Protein AF-A0A917QPP0-F1 (afdb_monomer_lite)

pLDDT: mean 79.23, std 18.71, range [31.73, 96.69]

Sequence (114 aa):
MPRDHIIAAADRLDTVTSGTQSETEYRLISDAHAITHLVCCRDVPWQTTFCGISGPDSINPAAEVLCTMCLEEIEAMSPGCVSAPEKTCPVDNRRCPDEHEVALRMARETGPTS

Structure (mmCIF, N/CA/C/O backbone):
data_AF-A0A917QPP0-F1
#
_entry.id   AF-A0A917QPP0-F1
#
loop_
_atom_site.group_PDB
_atom_site.id
_atom_site.type_symbol
_atom_site.label_atom_id
_atom_site.label_alt_id
_atom_site.label_comp_id
_atom_site.label_asym_id
_atom_site.label_entity_id
_atom_site.label_seq_id
_atom_site.pdbx_PDB_ins_code
_atom_site.Cartn_x
_atom_site.Cartn_y
_atom_site.Cartn_z
_atom_site.occupancy
_atom_site.B_iso_or_equiv
_atom_site.auth_seq_id
_atom_site.auth_comp_id
_atom_site.auth_asym_id
_atom_site.auth_atom_id
_atom_site.pdbx_PDB_model_num
ATOM 1 N N . MET A 1 1 ? 39.359 -10.856 65.144 1.00 31.73 1 MET A N 1
ATOM 2 C CA . MET A 1 1 ? 39.491 -9.648 65.987 1.00 31.73 1 MET A CA 1
ATOM 3 C C . MET A 1 1 ? 40.763 -8.922 65.556 1.00 31.73 1 MET A C 1
ATOM 5 O O . MET A 1 1 ? 41.802 -9.553 65.709 1.00 31.73 1 MET A O 1
ATOM 9 N N . PRO A 1 2 ? 40.758 -7.681 65.019 1.00 51.03 2 PRO A N 1
ATOM 10 C CA . PRO A 1 2 ? 39.630 -6.804 64.673 1.00 51.03 2 PRO A CA 1
ATOM 11 C C . PRO A 1 2 ? 38.719 -7.295 63.522 1.00 51.03 2 PRO A C 1
ATOM 13 O O . PRO A 1 2 ? 38.112 -8.354 63.695 1.00 51.03 2 PRO A O 1
ATOM 16 N N . ARG A 1 3 ? 38.537 -6.483 62.463 1.00 46.31 3 ARG A N 1
ATOM 17 C CA . ARG A 1 3 ? 37.247 -6.041 61.887 1.00 46.31 3 ARG A CA 1
ATOM 18 C C . ARG A 1 3 ? 37.397 -5.430 60.468 1.00 46.31 3 ARG A C 1
ATOM 20 O O . ARG A 1 3 ? 38.497 -5.009 60.141 1.00 46.31 3 ARG A O 1
ATOM 27 N N . ASP A 1 4 ? 36.266 -5.330 59.752 1.00 43.41 4 ASP A N 1
ATOM 28 C CA . ASP A 1 4 ? 35.767 -4.311 58.783 1.00 43.41 4 ASP A CA 1
ATOM 29 C C . ASP A 1 4 ? 36.698 -3.770 57.656 1.00 43.41 4 ASP A C 1
ATOM 31 O O . ASP A 1 4 ? 37.824 -3.361 57.894 1.00 43.41 4 ASP A O 1
ATOM 35 N N . HIS A 1 5 ? 36.272 -3.678 56.386 1.00 44.66 5 HIS A N 1
ATOM 36 C CA . HIS A 1 5 ? 34.974 -3.152 55.938 1.00 44.66 5 HIS A CA 1
ATOM 37 C C . HIS A 1 5 ? 34.237 -3.956 54.853 1.00 44.66 5 HIS A C 1
ATOM 39 O O . HIS A 1 5 ? 34.812 -4.478 53.902 1.00 44.66 5 HIS A O 1
ATOM 45 N N . ILE A 1 6 ? 32.910 -3.927 54.986 1.00 49.12 6 ILE A N 1
ATOM 46 C CA . ILE A 1 6 ? 31.910 -4.273 53.972 1.00 49.12 6 ILE A CA 1
ATOM 47 C C . ILE A 1 6 ? 31.888 -3.181 52.891 1.00 49.12 6 ILE A C 1
ATOM 49 O O . ILE A 1 6 ? 31.848 -1.999 53.232 1.00 49.12 6 ILE A O 1
ATOM 53 N N . ILE A 1 7 ? 31.785 -3.562 51.614 1.00 45.28 7 ILE A N 1
ATOM 54 C CA . ILE A 1 7 ? 31.187 -2.704 50.581 1.00 45.28 7 ILE A CA 1
ATOM 55 C C . ILE A 1 7 ? 29.994 -3.452 49.994 1.00 45.28 7 ILE A C 1
ATOM 57 O O . ILE A 1 7 ? 30.147 -4.471 49.325 1.00 45.28 7 ILE A O 1
ATOM 61 N N . ALA A 1 8 ? 28.803 -2.930 50.272 1.00 44.00 8 ALA A N 1
ATOM 62 C CA . ALA A 1 8 ? 27.571 -3.319 49.614 1.00 44.00 8 ALA A CA 1
ATOM 63 C C . ALA A 1 8 ? 27.179 -2.211 48.628 1.00 44.00 8 ALA A C 1
ATOM 65 O O . ALA A 1 8 ? 26.930 -1.079 49.032 1.00 44.00 8 ALA A O 1
ATOM 66 N N . ALA A 1 9 ? 27.113 -2.566 47.350 1.00 43.34 9 ALA A N 1
ATOM 67 C CA . ALA A 1 9 ? 26.412 -1.855 46.288 1.00 43.34 9 ALA A CA 1
ATOM 68 C C . ALA A 1 9 ? 25.973 -2.967 45.316 1.00 43.34 9 ALA A C 1
ATOM 70 O O . ALA A 1 9 ? 26.821 -3.612 44.714 1.00 43.34 9 ALA A O 1
ATOM 71 N N . ALA A 1 10 ? 24.720 -3.421 45.274 1.00 50.31 10 ALA A N 1
ATOM 72 C CA . ALA A 1 10 ? 23.479 -2.653 45.150 1.00 50.31 10 ALA A CA 1
ATOM 73 C C . ALA A 1 10 ? 23.403 -1.822 43.860 1.00 50.31 10 ALA A C 1
ATOM 75 O O . ALA A 1 10 ? 22.717 -0.805 43.828 1.00 50.31 10 ALA A O 1
ATOM 76 N N . ASP A 1 11 ? 24.043 -2.299 42.789 1.00 39.88 11 ASP A N 1
ATOM 77 C CA . ASP A 1 11 ? 23.669 -1.897 41.436 1.00 39.88 11 ASP A CA 1
ATOM 78 C C . ASP A 1 11 ? 22.408 -2.674 41.036 1.00 39.88 11 ASP A C 1
ATOM 80 O O . ASP A 1 11 ? 22.440 -3.817 40.570 1.00 39.88 11 ASP A O 1
ATOM 84 N N . ARG A 1 12 ? 21.257 -2.077 41.351 1.00 50.19 12 ARG A N 1
ATOM 85 C CA . ARG A 1 12 ? 19.996 -2.474 40.736 1.00 50.19 12 ARG A CA 1
ATOM 86 C C . ARG A 1 12 ? 20.110 -2.058 39.279 1.00 50.19 12 ARG A C 1
ATOM 88 O O . ARG A 1 12 ? 19.990 -0.872 38.999 1.00 50.19 12 ARG A O 1
ATOM 95 N N . LEU A 1 13 ? 20.300 -3.017 38.371 1.00 50.59 13 LEU A N 1
ATOM 96 C CA . LEU A 1 13 ? 19.983 -2.756 36.973 1.00 50.59 13 LEU A CA 1
ATOM 97 C C . LEU A 1 13 ? 18.497 -2.413 36.934 1.00 50.59 13 LEU A C 1
ATOM 99 O O . LEU A 1 13 ? 17.645 -3.290 37.116 1.00 50.59 13 LEU A O 1
ATOM 103 N N . ASP A 1 14 ? 18.211 -1.122 36.778 1.00 46.06 14 ASP A N 1
ATOM 104 C CA . ASP A 1 14 ? 16.858 -0.632 36.637 1.00 46.06 14 ASP A CA 1
ATOM 105 C C . ASP A 1 14 ? 16.213 -1.407 35.500 1.00 46.06 14 ASP A C 1
ATOM 107 O O . ASP A 1 14 ? 16.655 -1.380 34.348 1.00 46.06 14 ASP A O 1
ATOM 111 N N . THR A 1 15 ? 15.165 -2.145 35.854 1.00 48.50 15 THR A N 1
ATOM 112 C CA . THR A 1 15 ? 14.266 -2.700 34.861 1.00 48.50 15 THR A CA 1
ATOM 113 C C . THR A 1 15 ? 13.635 -1.495 34.192 1.00 48.50 15 THR A C 1
ATOM 115 O O . THR A 1 15 ? 12.688 -0.912 34.718 1.00 48.50 15 THR A O 1
ATOM 118 N N . VAL A 1 16 ? 14.195 -1.100 33.046 1.00 50.16 16 VAL A N 1
ATOM 119 C CA . VAL A 1 16 ? 13.506 -0.245 32.092 1.00 50.16 16 VAL A CA 1
ATOM 120 C C . VAL A 1 16 ? 12.304 -1.057 31.649 1.00 50.16 16 VAL A C 1
ATOM 122 O O . VAL A 1 16 ? 12.362 -1.843 30.702 1.00 50.16 16 VAL A O 1
ATOM 125 N N . THR A 1 17 ? 11.219 -0.886 32.398 1.00 47.53 17 THR A N 1
ATOM 126 C CA . THR A 1 17 ? 9.868 -1.200 31.977 1.00 47.53 17 THR A CA 1
ATOM 127 C C . THR A 1 17 ? 9.658 -0.383 30.717 1.00 47.53 17 THR A C 1
ATOM 129 O O . THR A 1 17 ? 9.250 0.777 30.780 1.00 47.53 17 THR A O 1
ATOM 132 N N . SER A 1 18 ? 10.017 -0.972 29.573 1.00 46.34 18 SER A N 1
ATOM 133 C CA . SER A 1 18 ? 9.567 -0.495 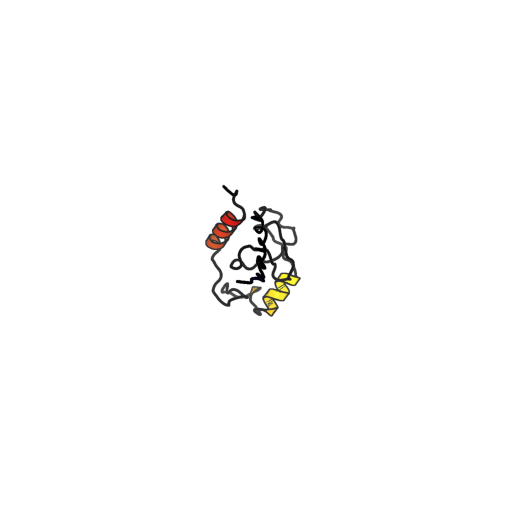28.276 1.00 46.34 18 SER A CA 1
ATOM 134 C C . SER A 1 18 ? 8.061 -0.450 28.401 1.00 46.34 18 SER A C 1
ATOM 136 O O . SER A 1 18 ? 7.431 -1.496 28.567 1.00 46.34 18 SER A O 1
ATOM 138 N N . GLY A 1 19 ? 7.526 0.771 28.476 1.00 40.19 19 GLY A N 1
ATOM 139 C CA . GLY A 1 19 ? 6.104 0.981 28.665 1.00 40.19 19 GLY A CA 1
ATOM 140 C C . GLY A 1 19 ? 5.385 0.167 27.610 1.00 40.19 19 GLY A C 1
ATOM 141 O O . GLY A 1 19 ? 5.777 0.218 26.443 1.00 40.19 19 GLY A O 1
ATOM 142 N N . THR A 1 20 ? 4.407 -0.626 28.047 1.00 42.81 20 THR A N 1
ATOM 143 C CA . THR A 1 20 ? 3.576 -1.448 27.175 1.00 42.81 20 THR A CA 1
ATOM 144 C C . THR A 1 20 ? 3.168 -0.580 25.994 1.00 42.81 20 THR A C 1
ATOM 146 O O . THR A 1 20 ? 2.477 0.420 26.199 1.00 42.81 20 THR A O 1
ATOM 149 N N . GLN A 1 21 ? 3.667 -0.892 24.791 1.00 46.81 21 GLN A N 1
ATOM 150 C CA . GLN A 1 21 ? 3.225 -0.192 23.590 1.00 46.81 21 GLN A CA 1
ATOM 151 C C . GLN A 1 21 ? 1.711 -0.346 23.571 1.00 46.81 21 GLN A C 1
ATOM 153 O O . GLN A 1 21 ? 1.215 -1.471 23.614 1.00 46.81 21 GLN A O 1
ATOM 158 N N . SER A 1 22 ? 0.991 0.774 23.628 1.00 44.88 22 SER A N 1
ATOM 159 C CA . SER A 1 22 ? -0.463 0.744 23.682 1.00 44.88 22 SER A CA 1
ATOM 160 C C . SER A 1 22 ? -0.976 -0.038 22.484 1.00 44.88 22 SER A C 1
ATOM 162 O O . SER A 1 22 ? -0.553 0.249 21.359 1.00 44.88 22 SER A O 1
ATOM 164 N N . GLU A 1 23 ? -1.891 -0.979 22.725 1.00 56.88 23 GLU A N 1
ATOM 165 C CA . GLU A 1 23 ? -2.704 -1.591 21.676 1.00 56.88 23 GLU A CA 1
ATOM 166 C C . GLU A 1 23 ? -3.353 -0.463 20.873 1.00 56.88 23 GLU A C 1
ATOM 168 O O . GLU A 1 23 ? -4.298 0.192 21.310 1.00 56.88 23 GLU A O 1
ATOM 173 N N . THR A 1 24 ? -2.751 -0.165 19.724 1.00 60.50 24 THR A N 1
ATOM 174 C CA . THR A 1 24 ? -3.221 0.876 18.819 1.00 60.50 24 THR A CA 1
ATOM 175 C C . THR A 1 24 ? -4.273 0.216 17.952 1.00 60.50 24 THR A C 1
ATOM 177 O O . THR A 1 24 ? -3.976 -0.251 16.858 1.00 60.50 24 THR A O 1
ATOM 180 N N . GLU A 1 25 ? -5.483 0.102 18.498 1.00 78.06 25 GLU A N 1
ATOM 181 C CA . GLU A 1 25 ? -6.645 -0.389 17.761 1.00 78.06 25 GLU A CA 1
ATOM 182 C C . GLU A 1 25 ? -6.906 0.557 16.582 1.00 78.06 25 GLU A C 1
ATOM 184 O O . GLU A 1 25 ? -7.146 1.756 16.757 1.00 78.06 25 GLU A O 1
ATOM 189 N N . TYR A 1 26 ? -6.806 0.030 15.363 1.00 87.44 26 TYR A N 1
ATOM 190 C CA . TYR A 1 26 ? -6.949 0.830 14.155 1.00 87.44 26 TYR A CA 1
ATOM 191 C C . TYR A 1 26 ? -8.424 1.157 13.907 1.00 87.44 26 TYR A C 1
ATOM 193 O O . TYR A 1 26 ? -9.285 0.276 13.863 1.00 87.44 26 TYR A O 1
ATOM 201 N N . ARG A 1 27 ? -8.731 2.427 13.640 1.00 90.69 27 ARG A N 1
ATOM 202 C CA . ARG A 1 27 ? -10.076 2.842 13.226 1.00 90.69 27 ARG A CA 1
ATOM 203 C C . ARG A 1 27 ? -10.306 2.518 11.749 1.00 90.69 27 ARG A C 1
ATOM 205 O O . ARG A 1 27 ? -9.616 3.044 10.877 1.00 90.69 27 ARG A O 1
ATOM 212 N N . LEU A 1 28 ? -11.334 1.734 11.438 1.00 91.38 28 LEU A N 1
ATOM 213 C CA . LEU A 1 28 ? -11.808 1.609 10.056 1.00 91.38 28 LEU A CA 1
ATOM 214 C C . LEU A 1 28 ? -12.443 2.924 9.584 1.00 91.38 28 LEU A C 1
ATOM 216 O O . LEU A 1 28 ? -13.302 3.490 10.264 1.00 91.38 28 LEU A O 1
ATOM 220 N N . ILE A 1 29 ? -12.039 3.389 8.403 1.00 93.19 29 ILE A N 1
ATOM 221 C CA . ILE A 1 29 ? -12.671 4.506 7.689 1.00 93.19 29 ILE A CA 1
ATOM 222 C C . ILE A 1 29 ? -13.110 4.056 6.290 1.00 93.19 29 ILE A C 1
ATOM 224 O O . ILE A 1 29 ? -12.755 2.973 5.827 1.00 93.19 29 ILE A O 1
ATOM 228 N N . SER A 1 30 ? -13.944 4.846 5.619 1.00 93.00 30 SER A N 1
ATOM 229 C CA . SER A 1 30 ? -14.448 4.525 4.276 1.00 93.00 30 SER A CA 1
ATOM 230 C C . SER A 1 30 ? -14.680 5.805 3.478 1.00 93.00 30 SER A C 1
ATOM 232 O O . SER A 1 30 ? -15.814 6.202 3.224 1.00 93.00 30 SER A O 1
ATOM 234 N N . ASP A 1 31 ? -13.579 6.469 3.134 1.00 94.69 31 ASP A N 1
ATOM 235 C CA . ASP A 1 31 ? -13.560 7.650 2.271 1.00 94.69 31 ASP A CA 1
ATOM 236 C C . ASP A 1 31 ? -12.705 7.338 1.040 1.00 94.69 31 ASP A C 1
ATOM 238 O O . ASP A 1 31 ? -11.483 7.220 1.134 1.00 94.69 31 ASP A O 1
ATOM 242 N N . ALA A 1 32 ? -13.351 7.187 -0.115 1.00 93.94 32 ALA A N 1
ATOM 243 C CA . ALA A 1 32 ? -12.676 6.875 -1.370 1.00 93.94 32 ALA A CA 1
ATOM 244 C C . ALA A 1 32 ? -11.702 7.975 -1.821 1.00 93.94 32 ALA A C 1
ATOM 246 O O . ALA A 1 32 ? -10.704 7.689 -2.484 1.00 93.94 32 ALA A O 1
ATOM 247 N N . HIS A 1 33 ? -11.961 9.227 -1.437 1.00 94.81 33 HIS A N 1
ATOM 248 C CA . HIS A 1 33 ? -11.196 10.393 -1.872 1.00 94.81 33 HIS A CA 1
ATOM 249 C C . HIS A 1 33 ? -10.091 10.795 -0.882 1.00 94.81 33 HIS A C 1
ATOM 251 O O . HIS A 1 33 ? -9.269 11.658 -1.201 1.00 94.81 33 HIS A O 1
ATOM 257 N N . ALA A 1 34 ? -10.024 10.159 0.291 1.00 92.44 34 ALA A N 1
ATOM 258 C CA . ALA A 1 34 ? -8.939 10.354 1.243 1.00 92.44 34 ALA A CA 1
ATOM 259 C C . ALA A 1 34 ? -7.616 9.787 0.702 1.00 92.44 34 ALA A C 1
ATOM 261 O O . ALA A 1 34 ? -7.498 8.587 0.439 1.00 92.44 34 ALA A O 1
ATOM 262 N N . ILE A 1 35 ? -6.594 10.647 0.603 1.00 92.12 35 ILE A N 1
ATOM 263 C CA . ILE A 1 35 ? -5.230 10.246 0.233 1.00 92.12 35 ILE A CA 1
ATOM 264 C C . ILE A 1 35 ? -4.711 9.266 1.289 1.00 92.12 35 ILE A C 1
ATOM 266 O O . ILE A 1 35 ? -4.435 9.646 2.426 1.00 92.12 35 ILE A O 1
ATOM 270 N N . THR A 1 36 ? -4.591 7.999 0.905 1.00 94.56 36 THR A N 1
ATOM 271 C CA . THR A 1 36 ? -4.285 6.896 1.818 1.00 94.56 36 THR A CA 1
ATOM 272 C C . THR A 1 36 ? -2.853 6.405 1.605 1.00 94.56 36 THR A C 1
ATOM 274 O O . THR A 1 36 ? -2.370 6.292 0.476 1.00 94.56 36 THR A O 1
ATOM 277 N N . HIS A 1 37 ? -2.149 6.116 2.697 1.00 94.88 37 HIS A N 1
ATOM 278 C CA . HIS A 1 37 ? -0.784 5.597 2.658 1.00 94.88 37 HIS A CA 1
ATOM 279 C C . HIS A 1 37 ? -0.779 4.067 2.601 1.00 94.88 37 HIS A C 1
ATOM 281 O O . HIS A 1 37 ? -1.626 3.411 3.204 1.00 94.88 37 HIS A O 1
ATOM 287 N N . LEU A 1 38 ? 0.190 3.494 1.886 1.00 92.88 38 LEU A N 1
ATOM 288 C CA . LEU A 1 38 ? 0.332 2.045 1.773 1.00 92.88 38 LEU A CA 1
ATOM 289 C C . LEU A 1 38 ? 1.222 1.497 2.894 1.00 92.88 38 LEU A C 1
ATOM 291 O O . LEU A 1 38 ? 2.230 2.104 3.261 1.00 92.88 38 LEU A O 1
ATOM 295 N N . VAL A 1 39 ? 0.859 0.315 3.385 1.00 92.44 39 VAL A N 1
ATOM 296 C CA . VAL A 1 39 ? 1.565 -0.457 4.418 1.00 92.44 39 VAL A CA 1
ATOM 297 C C . VAL A 1 39 ? 1.790 -1.882 3.917 1.00 92.44 39 VAL A C 1
ATOM 299 O O . VAL A 1 39 ? 1.045 -2.380 3.066 1.00 92.44 39 VAL A O 1
ATOM 302 N N . CYS A 1 40 ? 2.799 -2.578 4.437 1.00 91.00 40 CYS A N 1
ATOM 303 C CA . CYS A 1 40 ? 2.996 -3.981 4.096 1.00 91.00 40 CYS A CA 1
ATOM 304 C C . CYS A 1 40 ? 1.989 -4.859 4.858 1.00 91.00 40 CYS A C 1
ATOM 306 O O . CYS A 1 40 ? 2.081 -5.011 6.069 1.00 91.00 40 CYS A O 1
ATOM 308 N N . CYS A 1 41 ? 1.070 -5.530 4.155 1.00 88.75 41 CYS A N 1
ATOM 309 C CA . CYS A 1 41 ? 0.069 -6.444 4.745 1.00 88.75 41 CYS A CA 1
ATOM 310 C C . CYS A 1 41 ? 0.639 -7.605 5.605 1.00 88.75 41 CYS A C 1
ATOM 312 O O . CYS A 1 41 ? -0.113 -8.325 6.271 1.00 88.75 41 CYS A O 1
ATOM 314 N N . ARG A 1 42 ? 1.961 -7.815 5.575 1.00 88.81 42 ARG A N 1
ATOM 315 C CA . ARG A 1 42 ? 2.708 -8.800 6.373 1.00 88.81 42 ARG A CA 1
ATOM 316 C C . ARG A 1 42 ? 3.368 -8.209 7.621 1.00 88.81 42 ARG A C 1
ATOM 318 O O . ARG A 1 42 ? 3.662 -8.976 8.530 1.00 88.81 42 ARG A O 1
ATOM 325 N N . ASP A 1 43 ? 3.581 -6.899 7.649 1.00 88.12 43 ASP A N 1
ATOM 326 C CA . ASP A 1 43 ? 4.324 -6.176 8.681 1.00 88.12 43 ASP A CA 1
ATOM 327 C C . ASP A 1 43 ? 3.341 -5.571 9.693 1.00 88.12 43 ASP A C 1
ATOM 329 O O . ASP A 1 43 ? 3.003 -4.391 9.639 1.00 88.12 43 ASP A O 1
ATOM 333 N N . VAL A 1 44 ? 2.770 -6.439 10.534 1.00 85.06 44 VAL A N 1
ATOM 334 C CA . VAL A 1 44 ? 1.840 -6.047 11.604 1.00 85.06 44 VAL A CA 1
ATOM 335 C C . VAL A 1 44 ? 2.597 -5.836 12.926 1.00 85.06 44 VAL A C 1
ATOM 337 O O . VAL A 1 44 ? 3.468 -6.649 13.247 1.00 85.06 44 VAL A O 1
ATOM 340 N N . PRO A 1 45 ? 2.263 -4.800 13.720 1.00 85.44 45 PRO A N 1
ATOM 341 C CA . PRO A 1 45 ? 1.235 -3.789 13.460 1.00 85.44 45 PRO A CA 1
ATOM 342 C C . PRO A 1 45 ? 1.666 -2.807 12.358 1.00 85.44 45 PRO A C 1
ATOM 344 O O . PRO A 1 45 ? 2.839 -2.452 12.258 1.00 85.44 45 PRO A O 1
ATOM 347 N N . TRP A 1 46 ? 0.710 -2.336 11.553 1.00 89.88 46 TRP A N 1
ATOM 348 C CA . TRP A 1 46 ? 0.920 -1.458 10.389 1.00 89.88 46 TRP A CA 1
ATOM 349 C C . TRP A 1 46 ? 1.298 -0.010 10.760 1.00 89.88 46 TRP A C 1
ATOM 351 O O . TRP A 1 46 ? 0.663 0.953 10.332 1.00 89.88 46 TRP A O 1
ATOM 361 N N . GLN A 1 47 ? 2.292 0.168 11.630 1.00 87.75 47 GLN A N 1
ATOM 362 C CA . GLN A 1 47 ? 2.667 1.464 12.200 1.00 87.75 47 GLN A CA 1
ATOM 363 C C . GLN A 1 47 ? 3.546 2.299 11.271 1.00 87.75 47 GLN A C 1
ATOM 365 O O . GLN A 1 47 ? 3.631 3.509 11.470 1.00 87.75 47 GLN A O 1
ATOM 370 N N . THR A 1 48 ? 4.174 1.687 10.265 1.00 90.25 48 THR A N 1
ATOM 371 C CA . THR A 1 48 ? 5.060 2.360 9.312 1.00 90.25 48 THR A CA 1
ATOM 372 C C . THR A 1 48 ? 4.561 2.146 7.887 1.00 90.25 48 THR A C 1
ATOM 374 O O . THR A 1 48 ? 4.324 1.028 7.435 1.00 90.25 48 THR A O 1
ATOM 377 N N . THR A 1 49 ? 4.383 3.255 7.177 1.00 94.50 49 THR A N 1
ATOM 378 C CA . THR A 1 49 ? 3.999 3.283 5.762 1.00 94.50 49 THR A CA 1
ATOM 379 C C . THR A 1 49 ? 5.232 3.180 4.866 1.00 94.50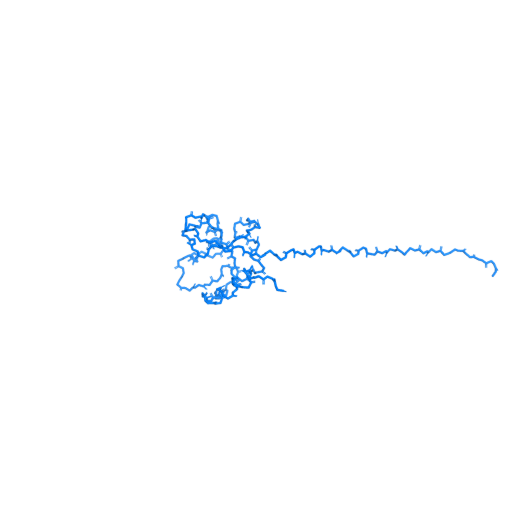 49 THR A C 1
ATOM 381 O O . THR A 1 49 ? 6.339 3.508 5.295 1.00 94.50 4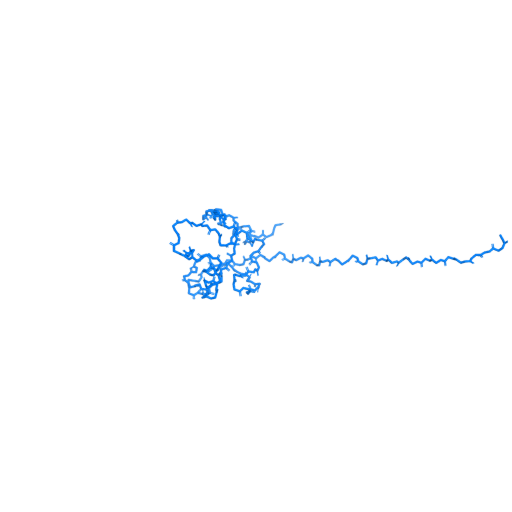9 THR A O 1
ATOM 384 N N . PHE A 1 50 ? 5.059 2.780 3.604 1.00 94.19 50 PHE A N 1
ATOM 385 C CA . PHE A 1 50 ? 6.183 2.648 2.665 1.00 94.19 50 PHE A CA 1
ATOM 386 C C . PHE A 1 50 ? 6.972 3.953 2.467 1.00 94.19 50 PHE A C 1
ATOM 388 O O . PHE A 1 50 ? 8.184 3.899 2.309 1.00 94.19 50 PHE A O 1
ATOM 395 N N . CYS A 1 51 ? 6.327 5.122 2.561 1.00 95.12 51 CYS A N 1
ATOM 396 C CA . CYS A 1 51 ? 7.006 6.423 2.502 1.00 95.12 51 CYS A CA 1
ATOM 397 C C . CYS A 1 51 ? 7.575 6.906 3.857 1.00 95.12 51 CYS A C 1
ATOM 399 O O . CYS A 1 51 ? 7.819 8.100 4.033 1.00 95.12 51 CYS A O 1
ATOM 401 N N . GLY A 1 52 ? 7.717 6.021 4.849 1.00 92.62 52 GLY A N 1
ATOM 402 C CA . GLY A 1 52 ? 8.328 6.315 6.152 1.00 92.62 52 GLY A CA 1
ATOM 403 C C . GLY A 1 52 ? 7.468 7.119 7.137 1.00 92.62 52 GLY A C 1
ATOM 404 O O . GLY A 1 52 ? 7.892 7.340 8.273 1.00 92.62 52 GLY A O 1
ATOM 405 N N . ILE A 1 53 ? 6.249 7.529 6.764 1.00 91.06 53 ILE A N 1
ATOM 406 C CA . ILE A 1 53 ? 5.306 8.133 7.716 1.00 91.06 53 ILE A CA 1
ATOM 407 C C . ILE A 1 53 ? 4.876 7.060 8.716 1.00 91.06 53 ILE A C 1
ATOM 409 O O . ILE A 1 53 ? 4.478 5.959 8.325 1.00 91.06 53 ILE A O 1
ATOM 413 N N . SER A 1 54 ? 4.982 7.396 10.000 1.00 86.88 54 SER A N 1
ATOM 414 C CA . SER A 1 54 ? 4.664 6.507 11.115 1.00 86.88 54 SER A CA 1
ATOM 415 C C . SER A 1 54 ? 3.424 6.973 11.875 1.00 86.88 54 SER A C 1
ATOM 417 O O . SER A 1 54 ? 3.116 8.164 11.895 1.00 86.88 54 SER A O 1
ATOM 419 N N . GLY A 1 55 ? 2.743 6.033 12.527 1.00 73.12 55 GLY A N 1
ATOM 420 C CA . GLY A 1 55 ? 1.549 6.283 13.338 1.00 73.12 55 GLY A CA 1
ATOM 421 C C . GLY A 1 55 ? 0.243 6.558 12.573 1.00 73.12 55 GLY A C 1
ATOM 422 O O . GLY A 1 55 ? -0.495 7.441 13.010 1.00 73.12 55 GLY A O 1
ATOM 423 N N . PRO A 1 56 ? -0.093 5.853 11.469 1.00 80.44 56 PRO A N 1
ATOM 424 C CA . PRO A 1 56 ? -1.472 5.851 10.990 1.00 80.44 56 PRO A CA 1
ATOM 425 C C . PRO A 1 56 ? -2.378 5.223 12.063 1.00 80.44 56 PRO A C 1
ATOM 427 O O . PRO A 1 56 ? -2.113 4.121 12.534 1.00 80.44 56 PRO A O 1
ATOM 430 N N . ASP A 1 57 ? -3.449 5.919 12.447 1.00 86.69 57 ASP A N 1
ATOM 431 C CA . ASP A 1 57 ? -4.435 5.460 13.441 1.00 86.69 57 ASP A CA 1
ATOM 432 C C . ASP A 1 57 ? -5.631 4.728 12.806 1.00 86.69 57 ASP A C 1
ATOM 434 O O . ASP A 1 57 ? -6.595 4.364 13.482 1.00 86.69 57 ASP A O 1
ATOM 438 N N . SER A 1 58 ? -5.623 4.595 11.479 1.00 90.69 58 SER A N 1
ATOM 439 C CA . SER A 1 58 ? -6.787 4.194 10.704 1.00 90.69 58 SER A CA 1
ATOM 440 C C . SER A 1 58 ? -6.434 3.435 9.429 1.00 90.69 58 SER A C 1
ATOM 442 O O . SER A 1 58 ? -5.363 3.607 8.847 1.00 90.69 58 SER A O 1
ATOM 444 N N . ILE A 1 59 ? -7.361 2.574 9.002 1.00 91.81 59 ILE A N 1
ATOM 445 C CA . ILE A 1 59 ? -7.248 1.750 7.795 1.00 91.81 59 ILE A CA 1
ATOM 446 C C . ILE A 1 59 ? -8.442 2.055 6.891 1.00 91.81 59 ILE A C 1
ATOM 448 O O . ILE A 1 59 ? -9.593 2.034 7.333 1.00 91.81 59 ILE A O 1
ATOM 452 N N . ASN A 1 60 ? -8.162 2.316 5.614 1.00 93.62 60 ASN A N 1
ATOM 453 C CA . ASN A 1 60 ? -9.156 2.678 4.610 1.00 93.62 60 ASN A CA 1
ATOM 454 C C . ASN A 1 60 ? -9.230 1.615 3.497 1.00 93.62 60 ASN A C 1
ATOM 456 O O . ASN A 1 60 ? -8.543 1.751 2.484 1.00 93.62 60 ASN A O 1
ATOM 460 N N . PRO A 1 61 ? -10.049 0.555 3.639 1.00 90.19 61 PRO A N 1
ATOM 461 C CA . PRO A 1 61 ? -10.237 -0.441 2.579 1.00 90.19 61 PRO A CA 1
ATOM 462 C C . PRO A 1 61 ? -10.953 0.106 1.331 1.00 90.19 61 PRO A C 1
ATOM 464 O O . PRO A 1 61 ? -11.028 -0.601 0.331 1.00 90.19 61 PRO A O 1
ATOM 467 N N . ALA A 1 62 ? -11.494 1.328 1.383 1.00 93.94 62 ALA A N 1
ATOM 468 C CA . ALA A 1 62 ? -12.242 1.952 0.292 1.00 93.94 62 ALA A CA 1
ATOM 469 C C . ALA A 1 62 ? -11.428 2.982 -0.516 1.00 93.94 62 ALA A C 1
ATOM 471 O O . ALA A 1 62 ? -11.996 3.644 -1.377 1.00 93.94 62 ALA A O 1
ATOM 472 N N . ALA A 1 63 ? -10.132 3.157 -0.232 1.00 93.31 63 ALA A N 1
ATOM 473 C CA . ALA A 1 63 ? -9.310 4.205 -0.837 1.00 93.31 63 ALA A CA 1
ATOM 474 C C . ALA A 1 63 ? -9.142 4.048 -2.362 1.00 93.31 63 ALA A C 1
ATOM 476 O O . ALA A 1 63 ? -8.590 3.053 -2.831 1.00 93.31 63 ALA A O 1
ATOM 477 N N . GLU A 1 64 ? -9.520 5.076 -3.127 1.00 94.12 64 GLU A N 1
ATOM 478 C CA . GLU A 1 64 ? -9.216 5.190 -4.564 1.00 94.12 64 GLU A CA 1
ATOM 479 C C . GLU A 1 64 ? -7.972 6.060 -4.821 1.00 94.12 64 GLU A C 1
ATOM 481 O O . GLU A 1 64 ? -7.353 5.971 -5.882 1.00 94.12 64 GLU A O 1
ATOM 486 N N . VAL A 1 65 ? -7.577 6.891 -3.846 1.00 93.94 65 VAL A N 1
ATOM 487 C CA . VAL A 1 65 ? -6.431 7.807 -3.945 1.00 93.94 65 VAL A CA 1
ATOM 488 C C . VAL A 1 65 ? -5.302 7.352 -3.021 1.00 93.94 65 VAL A C 1
ATOM 490 O O . VAL A 1 65 ? -5.420 7.389 -1.796 1.00 93.94 65 VAL A O 1
ATOM 493 N N . LEU A 1 66 ? -4.177 6.950 -3.611 1.00 93.19 66 LEU A N 1
ATOM 494 C CA . LEU A 1 66 ? -2.991 6.482 -2.890 1.00 93.19 66 LEU A CA 1
ATOM 495 C C . LEU A 1 66 ? -1.904 7.563 -2.842 1.00 93.19 66 LEU A C 1
ATOM 497 O O . LEU A 1 66 ? -1.738 8.340 -3.780 1.00 93.19 66 LEU A O 1
ATOM 501 N N . CYS A 1 67 ? -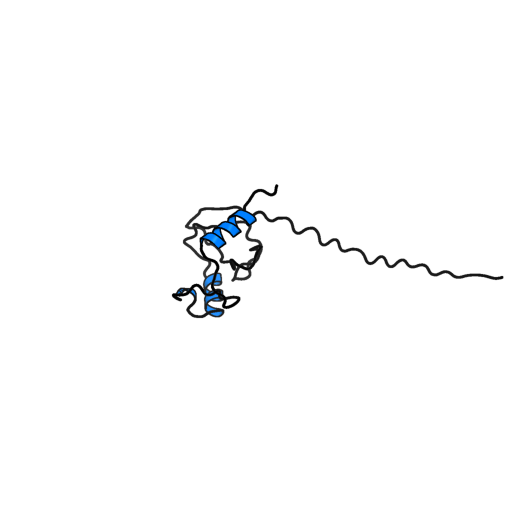1.139 7.601 -1.751 1.00 95.12 67 CYS A N 1
ATOM 502 C CA . CYS A 1 67 ? 0.005 8.497 -1.601 1.00 95.12 67 CYS A CA 1
ATOM 503 C C . CYS A 1 67 ? 1.071 8.218 -2.678 1.00 95.12 67 CYS A C 1
ATOM 505 O O . CYS A 1 67 ? 1.651 7.131 -2.703 1.00 95.12 67 CYS A O 1
ATOM 507 N N . THR A 1 68 ? 1.383 9.214 -3.517 1.00 95.81 68 THR A N 1
ATOM 508 C CA . THR A 1 68 ? 2.376 9.099 -4.602 1.00 95.81 68 THR A CA 1
ATOM 509 C C . THR A 1 68 ? 3.730 8.593 -4.108 1.00 95.81 68 THR A C 1
ATOM 511 O O . THR A 1 68 ? 4.271 7.664 -4.695 1.00 95.81 68 THR A O 1
ATOM 514 N N . MET A 1 69 ? 4.227 9.105 -2.975 1.00 96.69 69 MET A N 1
ATOM 515 C CA . MET A 1 69 ? 5.505 8.660 -2.403 1.00 96.69 69 MET A CA 1
ATOM 516 C C . MET A 1 69 ? 5.490 7.170 -2.029 1.00 96.69 69 MET A C 1
ATOM 518 O O . MET A 1 69 ? 6.490 6.486 -2.188 1.00 96.69 69 MET A O 1
ATOM 522 N N . CYS A 1 70 ? 4.358 6.629 -1.562 1.00 95.38 70 CYS A N 1
ATOM 523 C CA . CYS A 1 70 ? 4.258 5.191 -1.289 1.00 95.38 70 CYS A CA 1
ATOM 524 C C . CYS A 1 70 ? 4.327 4.350 -2.573 1.00 95.38 70 CYS A C 1
ATOM 526 O O . CYS A 1 70 ? 4.851 3.240 -2.538 1.00 95.38 70 CYS A O 1
ATOM 528 N N . LEU A 1 71 ? 3.791 4.855 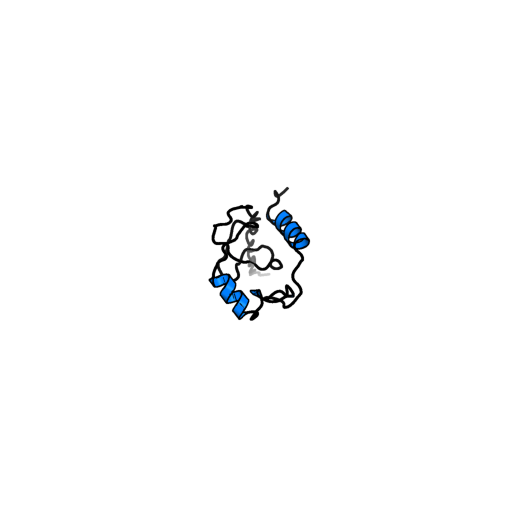-3.690 1.00 93.62 71 LEU A N 1
ATOM 529 C CA . LEU A 1 71 ? 3.868 4.183 -4.991 1.00 93.62 71 LEU A CA 1
ATOM 530 C C . LEU A 1 71 ? 5.291 4.239 -5.564 1.00 93.62 71 LEU A C 1
ATOM 532 O O . LEU A 1 71 ? 5.776 3.228 -6.062 1.00 93.62 71 LEU A O 1
ATOM 536 N N . GLU A 1 72 ? 5.965 5.386 -5.448 1.00 94.94 72 GLU A N 1
ATOM 537 C CA . GLU A 1 72 ? 7.360 5.572 -5.872 1.00 94.94 72 GLU A CA 1
ATOM 538 C C . GLU A 1 72 ? 8.317 4.642 -5.109 1.00 94.94 72 GLU A C 1
ATOM 540 O O . GLU A 1 72 ? 9.143 3.978 -5.731 1.00 94.94 72 GLU A O 1
ATOM 545 N N . GLU A 1 73 ? 8.160 4.515 -3.787 1.00 95.44 73 GLU A N 1
ATOM 546 C CA . GLU A 1 73 ? 8.959 3.590 -2.968 1.00 95.44 73 GLU A CA 1
ATOM 547 C C . GLU A 1 73 ? 8.713 2.115 -3.339 1.00 95.44 73 GLU A C 1
ATOM 549 O O . GLU A 1 73 ? 9.660 1.337 -3.464 1.00 95.44 73 GLU A O 1
ATOM 554 N N . ILE A 1 74 ? 7.457 1.710 -3.576 1.00 92.69 74 ILE A N 1
ATOM 555 C CA . ILE A 1 74 ? 7.135 0.339 -4.018 1.00 92.69 74 ILE A CA 1
ATOM 556 C C . ILE A 1 74 ? 7.746 0.035 -5.391 1.00 92.69 74 ILE A C 1
ATOM 558 O O . ILE A 1 74 ? 8.314 -1.041 -5.577 1.00 92.69 74 ILE A O 1
ATOM 562 N N . GLU A 1 75 ? 7.660 0.972 -6.336 1.00 92.06 75 GLU A N 1
ATOM 563 C CA . GLU A 1 75 ? 8.246 0.834 -7.673 1.00 92.06 75 GLU A CA 1
ATOM 564 C C . GLU A 1 75 ? 9.786 0.807 -7.618 1.00 92.06 75 GLU A C 1
ATOM 566 O O . GLU A 1 75 ? 10.417 0.064 -8.367 1.00 92.06 75 GLU A O 1
ATOM 571 N N . ALA A 1 76 ? 10.407 1.540 -6.686 1.00 93.50 76 ALA A N 1
ATOM 572 C CA . ALA A 1 76 ? 11.849 1.479 -6.442 1.00 93.50 76 ALA A CA 1
ATOM 573 C C . ALA A 1 76 ? 12.296 0.138 -5.825 1.00 93.50 76 ALA A C 1
ATOM 575 O O . ALA A 1 76 ? 13.353 -0.383 -6.188 1.00 93.50 76 ALA A O 1
ATOM 576 N N . MET A 1 77 ? 11.495 -0.443 -4.922 1.00 91.88 77 MET A N 1
ATOM 577 C CA . MET A 1 77 ? 11.743 -1.770 -4.337 1.00 91.88 77 MET A CA 1
ATOM 578 C C . MET A 1 77 ? 11.524 -2.912 -5.336 1.00 91.88 77 MET A C 1
ATOM 580 O O . MET A 1 77 ? 12.256 -3.903 -5.324 1.00 91.88 77 MET A O 1
ATOM 584 N N . SER A 1 78 ? 10.508 -2.796 -6.191 1.00 89.62 78 SER A N 1
ATOM 585 C CA . SER A 1 78 ? 10.108 -3.836 -7.136 1.00 89.62 78 SER A CA 1
ATOM 586 C C . SER A 1 78 ? 9.560 -3.197 -8.421 1.00 89.62 78 SER A C 1
ATOM 588 O O . SER A 1 78 ? 8.353 -2.970 -8.536 1.00 89.62 78 SER A O 1
ATOM 590 N N . PRO A 1 79 ? 10.431 -2.897 -9.404 1.00 89.94 79 PRO A N 1
ATOM 591 C CA . PRO A 1 79 ? 10.021 -2.248 -10.645 1.00 89.94 79 PRO A CA 1
ATOM 592 C C . PRO A 1 79 ? 8.960 -3.051 -11.403 1.00 89.94 79 PRO A C 1
ATOM 594 O O . PRO A 1 79 ? 9.111 -4.253 -11.638 1.00 89.94 79 PRO A O 1
ATOM 597 N N . GLY A 1 80 ? 7.880 -2.381 -11.792 1.00 84.50 80 GLY A N 1
ATOM 598 C CA . GLY A 1 80 ? 6.706 -2.973 -12.418 1.00 84.50 80 GLY A CA 1
ATOM 599 C C . GLY A 1 80 ? 5.739 -3.664 -11.451 1.00 84.50 80 GLY A C 1
ATOM 600 O O . GLY A 1 80 ? 4.751 -4.218 -11.931 1.00 84.50 80 GLY A O 1
ATOM 601 N N . CYS A 1 81 ? 5.957 -3.629 -10.127 1.00 81.12 81 CYS A N 1
ATOM 602 C CA . CYS A 1 81 ? 5.095 -4.274 -9.120 1.00 81.12 81 CYS A CA 1
ATOM 603 C C . CYS A 1 81 ? 3.614 -3.905 -9.286 1.00 81.12 81 CYS A C 1
ATOM 605 O O . CYS A 1 81 ? 2.752 -4.783 -9.272 1.00 81.12 81 CYS A O 1
ATOM 607 N N . VAL A 1 82 ? 3.322 -2.624 -9.535 1.00 73.88 82 VAL A N 1
ATOM 608 C CA . VAL A 1 82 ? 1.951 -2.111 -9.716 1.00 73.88 82 VAL A CA 1
ATOM 609 C C . VAL A 1 82 ? 1.267 -2.702 -10.962 1.00 73.88 82 VAL A C 1
ATOM 611 O O . VAL A 1 82 ? 0.044 -2.795 -11.016 1.00 73.88 82 VAL A O 1
ATOM 614 N N . SER A 1 83 ? 2.051 -3.125 -11.959 1.00 78.19 83 SER A N 1
ATOM 615 C CA . SER A 1 83 ? 1.577 -3.708 -13.225 1.00 78.19 83 SER A CA 1
ATOM 616 C C . SER A 1 83 ? 1.774 -5.230 -13.315 1.00 78.19 83 SER A C 1
ATOM 618 O O . SER A 1 83 ? 1.467 -5.828 -14.350 1.00 78.19 83 SER A O 1
ATOM 620 N N . ALA A 1 84 ? 2.312 -5.871 -12.274 1.00 74.81 84 ALA A N 1
ATOM 621 C CA . ALA A 1 84 ? 2.663 -7.284 -12.303 1.00 74.81 84 ALA A CA 1
ATOM 622 C C . ALA A 1 84 ? 1.407 -8.180 -12.215 1.00 74.81 84 ALA A C 1
ATOM 624 O O . ALA A 1 84 ? 0.540 -7.948 -11.370 1.00 74.81 84 ALA A O 1
ATOM 625 N N . PRO A 1 85 ? 1.300 -9.248 -13.033 1.00 68.00 85 PRO A N 1
ATOM 626 C CA . PRO A 1 85 ? 0.149 -10.154 -12.992 1.00 68.00 85 PRO A CA 1
ATOM 627 C C . PRO A 1 85 ? 0.123 -11.034 -11.732 1.00 68.00 85 PRO A C 1
ATOM 629 O O . PRO A 1 85 ? -0.938 -11.511 -11.334 1.00 68.00 85 PRO A O 1
ATOM 632 N N . GLU A 1 86 ? 1.275 -11.253 -11.092 1.00 73.75 86 GLU A N 1
ATOM 633 C CA . GLU A 1 86 ? 1.374 -11.946 -9.810 1.00 73.75 86 GLU A CA 1
ATOM 634 C C . GLU A 1 86 ? 1.635 -10.942 -8.683 1.00 73.75 86 GLU A C 1
ATOM 636 O O . GLU A 1 86 ? 2.628 -10.216 -8.702 1.00 73.75 86 GLU A O 1
ATOM 641 N N . LYS A 1 87 ? 0.757 -10.936 -7.668 1.00 75.69 87 LYS A N 1
ATOM 642 C CA . LYS A 1 87 ? 0.910 -10.129 -6.446 1.00 75.69 87 LYS A CA 1
ATOM 643 C C . LYS A 1 87 ? 2.055 -10.691 -5.582 1.00 75.69 87 LYS A C 1
ATOM 645 O O . LYS A 1 87 ? 1.812 -11.404 -4.607 1.00 75.69 87 LYS A O 1
ATOM 650 N N . THR A 1 88 ? 3.298 -10.400 -5.951 1.00 87.75 88 THR A N 1
ATOM 651 C CA . THR A 1 88 ? 4.501 -10.665 -5.143 1.00 87.75 88 THR A CA 1
ATOM 652 C C . THR A 1 88 ? 4.813 -9.445 -4.279 1.00 87.75 88 THR A C 1
ATOM 654 O O . THR A 1 88 ? 4.679 -8.310 -4.728 1.00 87.75 88 THR A O 1
ATOM 657 N N . CYS A 1 89 ? 5.187 -9.661 -3.018 1.00 87.94 89 CYS A N 1
ATOM 658 C CA . CYS A 1 89 ? 5.444 -8.581 -2.075 1.00 87.94 89 CYS A CA 1
ATOM 659 C C . CYS A 1 89 ? 6.782 -7.884 -2.389 1.00 87.94 89 CYS A C 1
ATOM 661 O O . CYS A 1 89 ? 7.802 -8.575 -2.443 1.00 87.94 89 CYS A O 1
ATOM 663 N N . PRO A 1 90 ? 6.821 -6.542 -2.513 1.00 87.38 90 PRO A N 1
ATOM 664 C CA . PRO A 1 90 ? 8.057 -5.803 -2.789 1.00 87.38 90 PRO A CA 1
ATOM 665 C C . PRO A 1 90 ? 9.080 -5.869 -1.640 1.00 87.38 90 PRO A C 1
ATOM 667 O O . PRO A 1 90 ? 10.254 -5.599 -1.859 1.00 87.38 90 PRO A O 1
ATOM 670 N N . VAL A 1 91 ? 8.654 -6.245 -0.425 1.00 88.75 91 VAL A N 1
ATOM 671 C CA . VAL A 1 91 ? 9.514 -6.300 0.773 1.00 88.75 91 VAL A CA 1
ATOM 672 C C . VAL A 1 91 ? 10.272 -7.623 0.891 1.00 88.75 91 VAL A C 1
ATOM 674 O O . VAL A 1 91 ? 11.469 -7.626 1.160 1.00 88.75 91 VAL A O 1
ATOM 677 N N . ASP A 1 92 ? 9.581 -8.758 0.729 1.00 90.25 92 ASP A N 1
ATOM 678 C CA . ASP A 1 92 ? 10.144 -10.094 0.996 1.00 90.25 92 ASP A CA 1
ATOM 679 C C . ASP A 1 92 ? 10.206 -11.015 -0.238 1.00 90.25 92 ASP A C 1
ATOM 681 O O . ASP A 1 92 ? 10.666 -12.153 -0.130 1.00 90.25 92 ASP A O 1
ATOM 685 N N . ASN A 1 93 ? 9.760 -10.539 -1.410 1.00 88.25 93 ASN A N 1
ATOM 686 C CA . ASN A 1 93 ? 9.625 -11.301 -2.658 1.00 88.25 93 ASN A CA 1
ATOM 687 C C . ASN A 1 93 ? 8.799 -12.601 -2.533 1.00 88.25 93 ASN A C 1
ATOM 689 O O . ASN A 1 93 ? 8.903 -13.502 -3.369 1.00 88.25 93 ASN A O 1
ATOM 693 N N . ARG A 1 94 ? 7.940 -12.721 -1.511 1.00 90.44 94 ARG A N 1
ATOM 694 C CA . ARG A 1 94 ? 6.995 -13.836 -1.361 1.00 90.44 94 ARG A CA 1
ATOM 695 C C . ARG A 1 94 ? 5.628 -13.419 -1.895 1.00 90.44 94 ARG A C 1
ATOM 697 O O . ARG A 1 94 ? 5.250 -12.252 -1.849 1.00 90.44 94 ARG A O 1
ATOM 704 N N . ARG A 1 95 ? 4.846 -14.394 -2.364 1.00 88.81 95 ARG A N 1
ATOM 705 C CA . ARG A 1 95 ? 3.448 -14.187 -2.776 1.00 88.81 95 ARG A CA 1
ATOM 706 C C . ARG A 1 95 ? 2.666 -13.479 -1.662 1.00 88.81 95 ARG A C 1
ATOM 708 O O . ARG A 1 95 ? 2.692 -13.931 -0.514 1.00 88.81 95 ARG A O 1
ATOM 715 N N . CYS A 1 96 ? 1.984 -12.383 -1.977 1.00 88.44 96 CYS A N 1
ATOM 716 C CA . CYS A 1 96 ? 1.135 -11.685 -1.018 1.00 88.44 96 CYS A CA 1
ATOM 717 C C . CYS A 1 96 ? 0.023 -12.613 -0.484 1.00 88.44 96 CYS A C 1
ATOM 719 O O . CYS A 1 96 ? -0.408 -13.518 -1.206 1.00 88.44 96 CYS A O 1
ATOM 721 N N . PRO A 1 97 ? -0.438 -12.393 0.762 1.00 90.94 97 PRO A N 1
ATOM 722 C CA . PRO A 1 97 ? -1.711 -12.924 1.248 1.00 90.94 97 PRO A CA 1
ATOM 723 C C . PRO A 1 97 ? -2.838 -12.640 0.248 1.00 90.94 97 PRO A C 1
ATOM 725 O O . PRO A 1 97 ? -2.801 -11.622 -0.451 1.00 90.94 97 PRO A O 1
ATOM 728 N N . ASP A 1 98 ? -3.840 -13.515 0.182 1.00 90.44 98 ASP A N 1
ATOM 729 C CA . ASP A 1 98 ? -5.057 -13.204 -0.568 1.00 90.44 98 ASP A CA 1
ATOM 730 C C . ASP A 1 98 ? -5.944 -12.189 0.178 1.00 90.44 98 ASP A C 1
ATOM 732 O O . ASP A 1 98 ? -5.700 -11.821 1.328 1.00 90.44 98 ASP A O 1
ATOM 736 N N . GLU A 1 99 ? -6.978 -11.695 -0.499 1.00 88.00 99 GLU A N 1
ATOM 737 C CA . GLU A 1 99 ? -7.857 -10.645 0.027 1.00 88.00 99 GLU A CA 1
ATOM 738 C C . GLU A 1 99 ? -8.653 -11.098 1.265 1.00 88.00 99 GLU A C 1
ATOM 740 O O . GLU A 1 99 ? -8.956 -10.276 2.132 1.00 88.00 99 GLU A O 1
ATOM 745 N N . HIS A 1 100 ? -8.921 -12.401 1.414 1.00 91.88 100 HIS A N 1
ATOM 746 C CA . HIS A 1 100 ? -9.555 -12.950 2.610 1.00 91.88 100 HIS A CA 1
ATOM 747 C C . HIS A 1 100 ? -8.570 -13.004 3.788 1.00 91.88 100 HIS A C 1
ATOM 749 O O . HIS A 1 100 ? -8.919 -12.587 4.894 1.00 91.88 100 HIS A O 1
ATOM 755 N N . GLU A 1 101 ? -7.323 -13.428 3.558 1.00 92.81 101 GLU A N 1
ATOM 756 C CA . GLU A 1 101 ? -6.267 -13.369 4.575 1.00 92.81 101 GLU A CA 1
ATOM 757 C C . GLU A 1 101 ? -5.983 -11.931 5.041 1.00 92.81 101 GLU A C 1
ATOM 759 O O . GLU A 1 101 ? -5.756 -11.719 6.234 1.00 92.81 101 GLU A O 1
ATOM 764 N N . VAL A 1 102 ? -6.005 -10.939 4.141 1.00 90.31 102 VAL A N 1
ATOM 765 C CA . VAL A 1 102 ? -5.853 -9.518 4.513 1.00 90.31 102 VAL A CA 1
ATOM 766 C C . VAL A 1 102 ? -7.048 -9.037 5.339 1.00 90.31 102 VAL A C 1
ATOM 768 O O . VAL A 1 102 ? -6.844 -8.439 6.396 1.00 90.31 102 VAL A O 1
ATOM 771 N N . ALA A 1 103 ? -8.282 -9.351 4.930 1.00 90.00 103 ALA A N 1
ATOM 772 C CA . ALA A 1 103 ? -9.483 -8.982 5.683 1.00 90.00 103 ALA A CA 1
ATOM 773 C C . ALA A 1 103 ? -9.502 -9.592 7.100 1.00 90.00 103 ALA A C 1
ATOM 775 O O . ALA A 1 103 ? -9.851 -8.911 8.065 1.00 90.00 103 ALA A O 1
ATOM 776 N N . LEU A 1 104 ? -9.057 -10.847 7.252 1.00 91.06 104 LEU A N 1
ATOM 777 C CA . LEU A 1 104 ? -8.912 -11.501 8.558 1.00 91.06 104 LEU A CA 1
ATOM 778 C C . LEU A 1 104 ? -7.833 -10.866 9.446 1.00 91.06 104 LEU A C 1
ATOM 780 O O . LEU A 1 104 ? -7.949 -10.950 10.667 1.00 91.06 104 LEU A O 1
ATOM 784 N N . ARG A 1 105 ? -6.786 -10.262 8.867 1.00 90.31 105 ARG A N 1
ATOM 785 C CA . ARG A 1 105 ? -5.790 -9.483 9.624 1.00 90.31 105 ARG A CA 1
ATOM 786 C C . ARG A 1 105 ? -6.384 -8.156 10.067 1.00 90.31 105 ARG A C 1
ATOM 788 O O . ARG A 1 105 ? -6.355 -7.872 11.254 1.00 90.31 105 ARG A O 1
ATOM 795 N N . MET A 1 106 ? -7.010 -7.411 9.151 1.00 89.31 106 MET A N 1
ATOM 796 C CA . MET A 1 106 ? -7.685 -6.151 9.485 1.00 89.31 106 MET A CA 1
ATOM 797 C C . MET A 1 106 ? -8.659 -6.327 10.653 1.00 89.31 106 MET A C 1
ATOM 799 O O . MET A 1 106 ? -8.563 -5.600 11.629 1.00 89.31 106 MET A O 1
ATOM 803 N N . ALA A 1 107 ? -9.509 -7.357 10.615 1.00 89.00 107 ALA A N 1
ATOM 804 C CA . ALA A 1 107 ? -10.471 -7.636 11.682 1.00 89.00 107 ALA A CA 1
ATOM 805 C C . ALA A 1 107 ? -9.848 -7.955 13.061 1.00 89.00 107 ALA A C 1
ATOM 807 O O . ALA A 1 107 ? -10.559 -7.893 14.062 1.00 89.00 107 ALA A O 1
ATOM 808 N N . ARG A 1 108 ? -8.556 -8.312 13.131 1.00 88.19 108 ARG A N 1
ATOM 809 C CA . ARG A 1 108 ? -7.815 -8.485 14.396 1.00 88.19 108 ARG A CA 1
ATOM 810 C C . ARG A 1 108 ? -7.245 -7.164 14.903 1.00 88.19 108 ARG A C 1
ATOM 812 O O . ARG A 1 108 ? -7.331 -6.901 16.091 1.00 88.19 108 ARG A O 1
ATOM 819 N N . GLU A 1 109 ? -6.705 -6.347 14.001 1.00 85.75 109 GLU A N 1
ATOM 820 C CA . GLU A 1 109 ? -6.087 -5.052 14.326 1.00 85.75 109 GLU A CA 1
ATOM 821 C C . GLU A 1 109 ? -7.127 -3.928 14.563 1.00 85.75 109 GLU A C 1
ATOM 823 O O . GLU A 1 109 ? -6.794 -2.881 15.112 1.00 85.75 109 GLU A O 1
ATOM 828 N N . THR A 1 110 ? -8.384 -4.130 14.143 1.00 85.56 110 THR A N 1
ATOM 829 C CA . THR A 1 110 ? -9.515 -3.183 14.282 1.00 85.56 110 THR A CA 1
ATOM 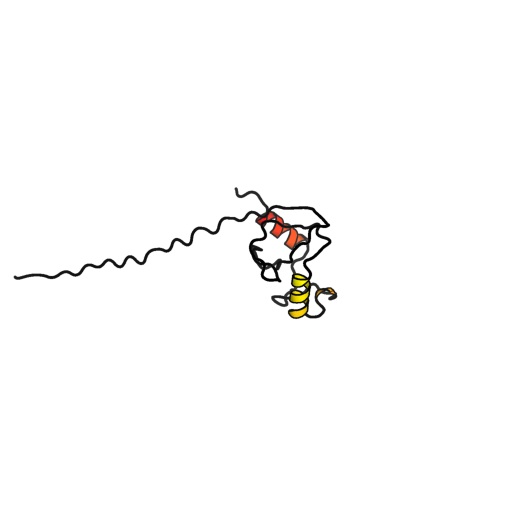830 C C . THR A 1 110 ? -10.667 -3.753 15.126 1.00 85.56 110 THR A C 1
ATOM 832 O O . THR A 1 110 ? -11.816 -3.326 14.978 1.00 85.56 110 THR A O 1
ATOM 835 N N . GLY A 1 111 ? -10.416 -4.831 15.871 1.00 72.56 111 GLY A N 1
ATOM 836 C CA . GLY A 1 111 ? -11.415 -5.499 16.702 1.00 72.56 111 GLY A CA 1
ATOM 837 C C . GLY A 1 111 ? -11.336 -5.010 18.149 1.00 72.56 111 GLY A C 1
ATOM 838 O O . GLY A 1 111 ? -10.226 -4.770 18.624 1.00 72.56 111 GLY A O 1
ATOM 839 N N . PRO A 1 112 ? -12.468 -4.924 18.874 1.00 58.16 112 PRO A N 1
ATOM 840 C CA . PRO A 1 112 ? -12.463 -4.456 20.252 1.00 58.16 112 PRO A CA 1
ATOM 841 C C . PRO A 1 112 ? -11.616 -5.377 21.133 1.00 58.16 112 PRO A C 1
ATOM 843 O O . PRO A 1 112 ? -11.886 -6.580 21.251 1.00 58.16 112 PRO A O 1
ATOM 846 N N . THR A 1 113 ? -10.617 -4.784 21.780 1.00 55.38 113 THR A N 1
ATOM 847 C CA . THR A 1 113 ? -9.816 -5.434 22.823 1.00 55.38 113 THR A CA 1
ATOM 848 C C . THR A 1 113 ? -10.741 -5.934 23.944 1.00 55.38 113 THR A C 1
ATOM 850 O O . THR A 1 113 ? -11.551 -5.180 24.487 1.00 55.38 113 THR A O 1
ATOM 853 N N . SER A 1 114 ? -10.702 -7.247 24.210 1.00 46.25 114 SER A N 1
ATOM 854 C CA . SER A 1 114 ? -11.628 -7.965 25.112 1.00 46.25 114 SER A CA 1
ATOM 855 C C . SER A 1 114 ? -11.019 -8.252 26.481 1.00 46.25 114 SER A C 1
ATOM 857 O O . SER A 1 114 ? -9.839 -8.663 26.504 1.00 46.25 114 SER A O 1
#

Secondary structure (DSSP, 8-state):
------------------------PPEE---TTS-B----TTSSS--B-TTS-B---EE-TT---B-HHHHHHHHHHSTTGGG-SS-B-TTT-SBPPPHHHHHHHHHHHTSPP-

Organism: NCBI:txid66370

Foldseek 3Di:
DDDDDDDDDDPPPPPPPPDDPPLLQAAEDEDQDDADFAAQLVDPPRQAGLLGHGHHSHDYPNHNHYDPSSVVSLCVLPPCCVVDPFNQHSPPRHGGDDPVSSVVVNCVSNPDDD

Radius of gyration: 22.94 Å; chains: 1; bounding box: 54×25×79 Å